Protein AF-A0A8H7GFU7-F1 (afdb_monomer)

Secondary structure (DSSP, 8-state):
----S--SS-GGG--EEEEESSS---B--SSS-EEEPPSSTTPPP--SS-SB-TTSPBPEEEPPPEEEEE-TT--EEEEE-TTTT------------GGGSBPP--SSSPP---BTTTTS--------------

Nearest PDB structures (foldseek):
  9g6k-assembly1_LZ  TM=2.523E-01  e=4.660E+00  Toxoplasma gondii

Foldseek 3Di:
DDPPDAQQDDPVQFPDKDKPPPDWDKFDWPDPAAFEQDRDPPDHGDDPDDQADPVRTGHIYGYDMWMFTAGPVRDTSGTDDVSNVDDDDDDDDDDDCPQQAADDPDDPDDGDRHHNPNVDDDPDPDPPPDDDDD

Mean predicted aligned error: 9.88 Å

Radius of gyration: 23.74 Å; Cα contacts (8 Å, |Δi|>4): 163; chains: 1; bounding box: 56×63×56 Å

pLDDT: mean 84.56, std 16.93, range [32.81, 97.81]

Solvent-accessible surface area (backbone atoms only — not comparable to full-atom values): 9026 Å² total; per-residue (Å²): 133,85,80,77,68,70,56,89,56,60,77,89,56,53,65,48,75,49,62,38,59,86,73,75,67,66,45,85,42,83,31,97,51,68,37,66,47,55,92,50,88,95,48,76,67,72,49,99,82,54,70,43,49,100,84,67,34,38,35,20,34,37,58,75,76,48,42,34,32,17,29,89,87,66,49,78,57,43,74,64,40,63,75,54,76,46,86,87,84,86,86,86,88,86,85,86,59,74,68,83,29,55,54,86,80,60,91,88,48,82,89,55,88,51,45,66,46,67,89,64,71,82,86,72,84,67,85,86,85,70,89,82,87,133

Sequence (134 aa):
MPDSLAPTYQPSQIDHVKIFPPIGIARAGDSDESYIGPEKPDEEPRPANTFRDAHGRIKRQAVRFRAYAFDSSGVNLGEITKSGGYTLSWTVEVANKKAAWVVFRGIDEQETFELRNAGVQRYVRGPVIGLVQI

Structure (mmCIF, N/CA/C/O backbone):
data_AF-A0A8H7GFU7-F1
#
_entry.id   AF-A0A8H7GFU7-F1
#
loop_
_atom_site.group_PDB
_atom_site.id
_atom_site.type_symbol
_atom_site.label_atom_id
_atom_site.label_alt_id
_atom_site.label_comp_id
_atom_site.label_asym_id
_atom_site.label_entity_id
_atom_site.label_seq_id
_atom_site.pdbx_PDB_ins_code
_atom_site.Cartn_x
_atom_site.Cartn_y
_atom_site.Cartn_z
_atom_site.occupancy
_atom_site.B_iso_or_equiv
_atom_site.auth_seq_id
_atom_site.auth_comp_id
_atom_site.auth_asym_id
_atom_site.auth_atom_id
_atom_site.pdbx_PDB_model_num
ATOM 1 N N . MET A 1 1 ? 1.072 12.885 15.840 1.00 42.16 1 MET A N 1
ATOM 2 C CA . MET A 1 1 ? -0.210 13.013 16.561 1.00 42.16 1 MET A CA 1
ATOM 3 C C . MET A 1 1 ? -0.356 11.776 17.429 1.00 42.16 1 MET A C 1
ATOM 5 O O . MET A 1 1 ? -0.096 10.706 16.894 1.00 42.16 1 MET A O 1
ATOM 9 N N . PRO A 1 2 ? -0.631 11.881 18.736 1.00 42.03 2 PRO A N 1
ATOM 10 C CA . PRO A 1 2 ? -0.749 10.698 19.580 1.00 42.03 2 PRO A CA 1
ATOM 11 C C . PRO A 1 2 ? -2.085 9.979 19.319 1.00 42.03 2 PRO A C 1
ATOM 13 O O . PRO A 1 2 ? -3.149 10.571 19.477 1.00 42.03 2 PRO A O 1
ATOM 16 N N . ASP A 1 3 ? -2.008 8.701 18.937 1.00 51.72 3 ASP A N 1
ATOM 17 C CA . ASP A 1 3 ? -3.123 7.745 18.811 1.00 51.72 3 ASP A CA 1
ATOM 18 C C . ASP A 1 3 ? -3.660 7.335 20.201 1.00 51.72 3 ASP A C 1
ATOM 20 O O . ASP A 1 3 ? -3.489 6.188 20.623 1.00 51.72 3 ASP A O 1
ATOM 24 N N . SER A 1 4 ? -4.243 8.268 20.965 1.00 48.03 4 SER A N 1
ATOM 25 C CA . SER A 1 4 ? -4.579 8.041 22.386 1.00 48.03 4 SER A CA 1
ATOM 26 C C . SER A 1 4 ? -6.068 8.043 22.741 1.00 48.03 4 SER A C 1
ATOM 28 O O . SER A 1 4 ? -6.408 8.313 23.893 1.00 48.03 4 SER A O 1
ATOM 30 N N . LEU A 1 5 ? -6.971 7.740 21.811 1.00 54.19 5 LEU A N 1
ATOM 31 C CA . LEU A 1 5 ? -8.356 7.451 22.183 1.00 54.19 5 LEU A CA 1
ATOM 32 C C . LEU A 1 5 ? -8.584 5.947 22.088 1.00 54.19 5 LEU A C 1
ATOM 34 O O . LEU A 1 5 ? -8.278 5.330 21.068 1.00 54.19 5 LEU A O 1
ATOM 38 N N . ALA A 1 6 ? -9.087 5.364 23.179 1.00 57.50 6 ALA A N 1
ATOM 39 C CA . ALA A 1 6 ? -9.599 4.003 23.165 1.00 57.50 6 ALA A CA 1
ATOM 40 C C . ALA A 1 6 ? -10.603 3.863 22.004 1.00 57.50 6 ALA A C 1
ATOM 42 O O . ALA A 1 6 ? -11.326 4.826 21.718 1.00 57.50 6 ALA A O 1
ATOM 43 N N . PRO A 1 7 ? -10.640 2.707 21.320 1.00 62.66 7 PRO A N 1
ATOM 44 C CA . PRO A 1 7 ? -11.551 2.495 20.208 1.00 62.66 7 PRO A CA 1
ATOM 45 C C . PRO A 1 7 ? -12.969 2.839 20.658 1.00 62.66 7 PRO A C 1
ATOM 47 O O . PRO A 1 7 ? -13.430 2.388 21.705 1.00 62.66 7 PRO A O 1
ATOM 50 N N . THR A 1 8 ? -13.662 3.668 19.878 1.00 71.00 8 THR A N 1
ATOM 51 C CA . THR A 1 8 ? -15.035 4.118 20.176 1.00 71.00 8 THR A CA 1
ATOM 52 C C . THR A 1 8 ? -16.063 2.986 20.013 1.00 71.00 8 THR A C 1
ATOM 54 O O . THR A 1 8 ? -17.261 3.199 20.163 1.00 71.00 8 THR A O 1
ATOM 57 N N . TYR A 1 9 ? -15.597 1.772 19.718 1.00 79.81 9 TYR A N 1
ATOM 58 C CA . TYR A 1 9 ? -16.388 0.595 19.409 1.00 79.81 9 TYR A CA 1
ATOM 59 C C . TYR A 1 9 ? -15.969 -0.599 20.269 1.00 79.81 9 TYR A C 1
ATOM 61 O O . TYR A 1 9 ? -14.795 -0.791 20.591 1.00 79.81 9 TYR A O 1
ATOM 69 N N . GLN A 1 10 ? -16.951 -1.426 20.613 1.00 85.81 10 GLN A N 1
ATOM 70 C CA . GLN A 1 10 ? -16.743 -2.731 21.225 1.00 85.81 10 GLN A CA 1
ATOM 71 C C . GLN A 1 10 ? -16.395 -3.765 20.144 1.00 85.81 10 GLN A C 1
ATOM 73 O O . GLN A 1 10 ? -16.983 -3.720 19.060 1.00 85.81 10 GLN A O 1
ATOM 78 N N . PRO A 1 11 ? -15.510 -4.744 20.420 1.00 88.50 11 PRO A N 1
ATOM 79 C CA . PRO A 1 11 ? -15.153 -5.778 19.445 1.00 88.50 11 PRO A CA 1
ATOM 80 C C . PRO A 1 11 ? -16.355 -6.551 18.883 1.00 88.50 11 PRO A C 1
ATOM 82 O O . PRO A 1 11 ? -16.344 -6.943 17.723 1.00 88.50 11 PRO A O 1
ATOM 85 N N . SER A 1 12 ? -17.415 -6.728 19.679 1.00 92.38 12 SER A N 1
ATOM 86 C CA . SER A 1 12 ? -18.652 -7.407 19.267 1.00 92.38 12 SER A CA 1
ATOM 87 C C . SER A 1 12 ? -19.463 -6.658 18.205 1.00 92.38 12 SER A C 1
ATOM 89 O O . SER A 1 12 ? -20.368 -7.243 17.620 1.00 92.38 12 SER A O 1
ATOM 91 N N . GLN A 1 13 ? -19.172 -5.377 17.966 1.00 93.56 13 GLN A N 1
ATOM 92 C CA . GLN A 1 13 ? -19.833 -4.571 16.937 1.00 93.56 13 GLN A CA 1
ATOM 93 C C . GLN A 1 13 ? -19.164 -4.717 15.564 1.00 93.56 13 GLN A C 1
ATOM 95 O O . GLN A 1 13 ? -19.727 -4.271 14.568 1.00 93.56 13 GLN A O 1
ATOM 100 N N . ILE A 1 14 ? -17.967 -5.308 15.508 1.00 94.56 14 ILE A N 1
ATOM 101 C CA . ILE A 1 14 ? -17.196 -5.448 14.274 1.00 94.56 14 ILE A CA 1
ATOM 102 C C . ILE A 1 14 ? -17.755 -6.623 13.475 1.00 94.56 14 ILE A C 1
ATOM 104 O O . ILE A 1 14 ? -17.628 -7.775 13.881 1.00 94.56 14 ILE A O 1
ATOM 108 N N . ASP A 1 15 ? -18.327 -6.321 12.318 1.00 97.38 15 ASP A N 1
ATOM 109 C CA . ASP A 1 15 ? -18.769 -7.311 11.339 1.00 97.38 15 ASP A CA 1
ATOM 110 C C . ASP A 1 15 ? -17.636 -7.655 10.360 1.00 97.38 15 ASP A C 1
ATOM 112 O O . ASP A 1 15 ? -17.323 -8.823 10.134 1.00 97.38 15 ASP A O 1
ATOM 116 N N . HIS A 1 16 ? -16.952 -6.637 9.825 1.00 96.62 16 HIS A N 1
ATOM 117 C CA . HIS A 1 16 ? -15.833 -6.830 8.902 1.00 96.62 16 HIS A CA 1
ATOM 118 C C . HIS A 1 16 ? -14.787 -5.712 8.979 1.00 96.62 16 HIS A C 1
ATOM 120 O O . HIS A 1 16 ? -15.007 -4.638 9.539 1.00 96.62 16 HIS A O 1
ATOM 126 N N . VAL A 1 17 ? -13.618 -5.972 8.384 1.00 96.38 17 VAL A N 1
ATOM 127 C CA . VAL A 1 17 ? -12.475 -5.050 8.340 1.00 96.38 17 VAL A CA 1
ATOM 128 C C . VAL A 1 17 ? -12.087 -4.775 6.895 1.00 96.38 17 VAL A C 1
ATOM 130 O O . VAL A 1 17 ? -12.068 -5.685 6.067 1.00 96.38 17 VAL A O 1
ATOM 133 N N . LYS A 1 18 ? -11.746 -3.523 6.586 1.00 97.44 18 LYS A N 1
ATOM 134 C CA . LYS A 1 18 ? -11.237 -3.124 5.265 1.00 97.44 18 LYS A CA 1
ATOM 135 C C . LYS A 1 18 ? -9.925 -2.361 5.395 1.00 97.44 18 LYS A C 1
ATOM 137 O O . LYS A 1 18 ? -9.724 -1.610 6.348 1.00 97.44 18 LYS A O 1
ATOM 142 N N . ILE A 1 19 ? -9.047 -2.553 4.413 1.00 96.94 19 ILE A N 1
ATOM 143 C CA . ILE A 1 19 ? -7.754 -1.872 4.314 1.00 96.94 19 ILE A CA 1
ATOM 144 C C . ILE A 1 19 ? -7.888 -0.685 3.360 1.00 96.94 19 ILE A C 1
ATOM 146 O O . ILE A 1 19 ? -8.424 -0.824 2.261 1.00 96.94 19 ILE A O 1
ATOM 150 N N . PHE A 1 20 ? -7.369 0.468 3.774 1.00 95.12 20 PHE A N 1
ATOM 151 C CA . PHE A 1 20 ? -7.320 1.682 2.969 1.00 95.12 20 PHE A CA 1
ATOM 152 C C . PHE A 1 20 ? -5.889 2.241 2.897 1.00 95.12 20 PHE A C 1
ATOM 154 O O . PHE A 1 20 ? -5.181 2.205 3.903 1.00 95.12 20 PHE A O 1
ATOM 161 N N . PRO A 1 21 ? -5.459 2.774 1.739 1.00 95.12 21 PRO A N 1
ATOM 162 C CA . PRO A 1 21 ? -6.190 2.756 0.472 1.00 95.12 21 PRO A CA 1
ATOM 163 C C . PRO A 1 21 ? -6.281 1.328 -0.110 1.00 95.12 21 PRO A C 1
ATOM 165 O O . PRO A 1 21 ? -5.386 0.522 0.136 1.00 95.12 21 PRO A O 1
ATOM 168 N N . PRO A 1 22 ? -7.315 0.998 -0.908 1.00 95.38 22 PRO A N 1
ATOM 169 C CA . PRO A 1 22 ? -7.398 -0.303 -1.581 1.00 95.38 22 PRO A CA 1
ATOM 170 C C . PRO A 1 22 ? -6.255 -0.529 -2.581 1.00 95.38 22 PRO A C 1
ATOM 172 O O . PRO A 1 22 ? -5.843 -1.660 -2.819 1.00 95.38 22 PRO A O 1
ATOM 175 N N . ILE A 1 23 ? -5.731 0.559 -3.159 1.00 95.25 23 ILE A N 1
ATOM 176 C CA . ILE A 1 23 ? -4.564 0.562 -4.042 1.00 95.25 23 ILE A CA 1
ATOM 177 C C . ILE A 1 23 ? -3.551 1.545 -3.469 1.00 95.25 23 ILE A C 1
ATOM 179 O O . ILE A 1 23 ? -3.802 2.748 -3.411 1.00 95.25 23 ILE A O 1
ATOM 183 N N . GLY A 1 24 ? -2.396 1.032 -3.053 1.00 94.12 24 GLY A N 1
ATOM 184 C CA . GLY A 1 24 ? -1.305 1.868 -2.577 1.00 94.12 24 GLY A CA 1
ATOM 185 C C . GLY A 1 24 ? -0.379 2.323 -3.698 1.00 94.12 24 GLY A C 1
ATOM 186 O O . GLY A 1 24 ? -0.007 1.532 -4.562 1.00 94.12 24 GLY A O 1
ATOM 187 N N . ILE A 1 25 ? 0.035 3.590 -3.654 1.00 93.81 25 ILE A N 1
ATOM 188 C CA . ILE A 1 25 ? 0.984 4.168 -4.610 1.00 93.81 25 ILE A CA 1
ATOM 189 C C . ILE A 1 25 ? 2.271 4.535 -3.874 1.00 93.81 25 ILE A C 1
ATOM 191 O O . ILE A 1 25 ? 2.292 5.441 -3.042 1.00 93.81 25 ILE A O 1
ATOM 195 N N . ALA A 1 26 ? 3.356 3.849 -4.223 1.00 95.19 26 ALA A N 1
ATOM 196 C CA . ALA A 1 26 ? 4.707 4.165 -3.774 1.00 95.19 26 ALA A CA 1
ATOM 197 C C . ALA A 1 26 ? 5.566 4.630 -4.959 1.00 95.19 26 ALA A C 1
ATOM 199 O O . ALA A 1 26 ? 5.321 4.244 -6.105 1.00 95.19 26 ALA A O 1
ATOM 200 N N . ARG A 1 27 ? 6.591 5.446 -4.689 1.00 95.62 27 ARG A N 1
ATOM 201 C CA . ARG A 1 27 ? 7.558 5.898 -5.704 1.00 95.62 27 ARG A CA 1
ATOM 202 C C . ARG A 1 27 ? 8.978 5.526 -5.308 1.00 95.62 27 ARG A C 1
ATOM 204 O O . ARG A 1 27 ? 9.359 5.639 -4.143 1.00 95.62 27 ARG A O 1
ATOM 211 N N . ALA A 1 28 ? 9.750 5.105 -6.306 1.00 96.56 28 ALA A N 1
ATOM 212 C CA . ALA A 1 28 ? 11.159 4.784 -6.141 1.00 96.56 28 ALA A CA 1
ATOM 213 C C . ALA A 1 28 ? 11.992 6.040 -5.833 1.00 96.56 28 ALA A C 1
ATOM 215 O O . ALA A 1 28 ? 11.648 7.147 -6.245 1.00 96.56 28 ALA A O 1
ATOM 216 N N . GLY A 1 29 ? 13.095 5.829 -5.126 1.00 96.88 29 GLY A N 1
ATOM 217 C CA . GLY A 1 29 ? 14.093 6.823 -4.752 1.00 96.88 29 GLY A CA 1
ATOM 218 C C . GLY A 1 29 ? 15.362 6.102 -4.301 1.00 96.88 29 GLY A C 1
ATOM 219 O O . GLY A 1 29 ? 15.285 4.975 -3.805 1.00 96.88 29 GLY A O 1
ATOM 220 N N . ASP A 1 30 ? 16.513 6.724 -4.524 1.00 97.81 30 ASP A N 1
ATOM 221 C CA . ASP A 1 30 ? 17.857 6.193 -4.266 1.00 97.81 30 ASP A CA 1
ATOM 222 C C . ASP A 1 30 ? 18.457 6.661 -2.924 1.00 97.81 30 ASP A C 1
ATOM 224 O O . ASP A 1 30 ? 19.558 6.253 -2.558 1.00 97.81 30 ASP A O 1
ATOM 228 N N . SER A 1 31 ? 17.732 7.483 -2.161 1.00 97.19 31 SER A N 1
ATOM 229 C CA . SER A 1 31 ? 18.067 7.821 -0.774 1.00 97.19 31 SER A CA 1
ATOM 230 C C . SER A 1 31 ? 17.592 6.748 0.207 1.00 97.19 31 SER A C 1
ATOM 232 O O . SER A 1 31 ? 16.570 6.102 -0.015 1.00 97.19 31 SER A O 1
ATOM 234 N N . ASP A 1 32 ? 18.274 6.617 1.345 1.00 94.94 32 ASP A N 1
ATOM 235 C CA . ASP A 1 32 ? 17.829 5.803 2.486 1.00 94.94 32 ASP A CA 1
ATOM 236 C C . ASP A 1 32 ? 16.643 6.429 3.236 1.00 94.94 32 ASP A C 1
ATOM 238 O O . ASP A 1 32 ? 15.934 5.746 3.978 1.00 94.94 32 ASP A O 1
ATOM 242 N N . GLU A 1 33 ? 16.381 7.713 3.000 1.00 95.25 33 GLU A N 1
ATOM 243 C CA . GLU A 1 33 ? 15.244 8.431 3.556 1.00 95.25 33 GLU A CA 1
ATOM 244 C C . GLU A 1 33 ? 13.949 8.186 2.764 1.00 95.25 33 GLU A C 1
ATOM 246 O O . GLU A 1 33 ? 13.934 7.917 1.557 1.00 95.25 33 GLU A O 1
ATOM 251 N N . SER A 1 34 ? 12.818 8.331 3.456 1.00 94.75 34 SER A N 1
ATOM 252 C CA . SER A 1 34 ? 11.491 8.268 2.848 1.00 94.75 34 SER A CA 1
ATOM 253 C C . SER A 1 34 ? 10.541 9.292 3.456 1.00 94.75 34 SER A C 1
ATOM 255 O O . SER A 1 34 ? 10.781 9.818 4.542 1.00 94.75 34 SER A O 1
ATOM 257 N N . TYR A 1 35 ? 9.458 9.572 2.744 1.00 94.62 35 TYR A N 1
ATOM 258 C CA . TYR A 1 35 ? 8.333 10.361 3.230 1.00 94.62 35 TYR A CA 1
ATOM 259 C C . TYR A 1 35 ? 7.022 9.662 2.876 1.00 94.62 35 TYR A C 1
ATOM 261 O O . TYR A 1 35 ? 6.971 8.822 1.976 1.00 94.62 35 TYR A O 1
ATOM 269 N N . ILE A 1 36 ? 5.962 10.003 3.599 1.00 93.62 36 ILE A N 1
ATOM 270 C CA . ILE A 1 36 ? 4.630 9.457 3.352 1.00 93.62 36 ILE A CA 1
ATOM 271 C C . ILE A 1 36 ? 3.973 10.284 2.253 1.00 93.62 36 ILE A C 1
ATOM 273 O O . ILE A 1 36 ? 4.031 11.513 2.278 1.00 93.62 36 ILE A O 1
ATOM 277 N N . GLY A 1 37 ? 3.408 9.598 1.263 1.00 91.56 37 GLY A N 1
ATOM 278 C CA . GLY A 1 37 ? 2.645 10.238 0.201 1.00 91.56 37 GLY A CA 1
ATOM 279 C C . GLY A 1 37 ? 1.361 10.911 0.702 1.00 91.56 37 GLY A C 1
ATOM 280 O O . GLY A 1 37 ? 0.995 10.743 1.863 1.00 91.56 37 GLY A O 1
ATOM 281 N N . PRO A 1 38 ? 0.659 11.635 -0.182 1.00 90.50 38 PRO A N 1
ATOM 282 C CA . PRO A 1 38 ? -0.657 12.197 0.118 1.00 90.50 38 PRO A CA 1
ATOM 283 C C . PRO A 1 38 ? -1.632 11.120 0.607 1.00 90.50 38 PRO A C 1
ATOM 285 O O . PRO A 1 38 ? -1.708 10.044 0.008 1.00 90.50 38 PRO A O 1
ATOM 288 N N . GLU A 1 39 ? -2.376 11.403 1.678 1.00 89.62 39 GLU A N 1
ATOM 289 C CA . GLU A 1 39 ? -3.424 10.507 2.194 1.00 89.62 39 GLU A CA 1
ATOM 290 C C . GLU A 1 39 ? -4.816 10.933 1.687 1.00 89.62 39 GLU A C 1
ATOM 292 O O . GLU A 1 39 ? -5.785 10.185 1.834 1.00 89.62 39 GLU A O 1
ATOM 297 N N . LYS A 1 40 ? -4.922 12.112 1.054 1.00 86.81 40 LYS A N 1
ATOM 298 C CA . LYS A 1 40 ? -6.150 12.652 0.455 1.00 86.81 40 LYS A CA 1
ATOM 299 C C . LYS A 1 40 ? -5.900 13.175 -0.969 1.00 86.81 40 LYS A C 1
ATOM 301 O O . LYS A 1 40 ? -4.777 13.575 -1.280 1.00 86.81 40 LYS A O 1
ATOM 306 N N . PRO A 1 41 ? -6.927 13.194 -1.840 1.00 84.75 41 PRO A N 1
ATOM 307 C CA . PRO A 1 41 ? -6.854 13.914 -3.110 1.00 84.75 41 PRO A CA 1
ATOM 308 C C . PRO A 1 41 ? -6.466 15.381 -2.895 1.00 84.75 41 PRO A C 1
ATOM 310 O O . PRO A 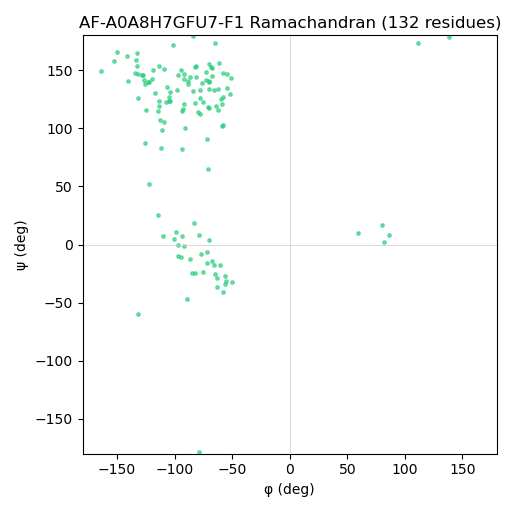1 41 ? -6.817 15.966 -1.871 1.00 84.75 41 PRO A O 1
ATOM 313 N N . ASP A 1 42 ? -5.731 15.943 -3.854 1.00 84.56 42 ASP A N 1
ATOM 314 C CA . ASP A 1 42 ? -5.268 17.341 -3.871 1.00 84.56 42 ASP A CA 1
ATOM 315 C C . ASP A 1 42 ? -4.386 17.769 -2.683 1.00 84.56 42 ASP A C 1
ATOM 317 O O . ASP A 1 42 ? -4.051 18.944 -2.529 1.00 84.56 42 ASP A O 1
ATOM 321 N N . GLU A 1 43 ? -3.946 16.822 -1.855 1.00 85.88 43 GLU A N 1
ATOM 322 C CA . GLU A 1 43 ? -2.939 17.067 -0.835 1.00 85.88 43 GLU A CA 1
ATOM 323 C C . GLU A 1 43 ? -1.543 17.000 -1.464 1.00 85.88 43 GLU A C 1
ATOM 325 O O . GLU A 1 43 ? -1.128 15.990 -2.038 1.00 85.88 43 GLU A O 1
ATOM 330 N N . GLU A 1 44 ? -0.788 18.090 -1.350 1.00 82.06 44 GLU A N 1
ATOM 331 C CA . GLU A 1 44 ? 0.607 18.092 -1.772 1.00 82.06 44 GLU A CA 1
ATOM 332 C C . GLU A 1 44 ? 1.450 17.230 -0.821 1.00 82.06 44 GLU A C 1
ATOM 334 O O . GLU A 1 44 ? 1.361 17.395 0.401 1.00 82.06 44 GLU A O 1
ATOM 339 N N . PRO A 1 45 ? 2.327 16.350 -1.337 1.00 79.75 45 PRO A N 1
ATOM 340 C CA . PRO A 1 45 ? 3.271 15.650 -0.488 1.00 79.75 45 PRO A CA 1
ATOM 341 C C . PRO A 1 45 ? 4.221 16.668 0.143 1.00 79.75 45 PRO A C 1
ATOM 343 O O . PRO A 1 45 ? 4.964 17.356 -0.555 1.00 79.75 45 PRO A O 1
ATOM 346 N N . ARG A 1 46 ? 4.224 16.739 1.474 1.00 76.62 46 ARG A N 1
ATOM 347 C CA . ARG A 1 46 ? 5.100 17.634 2.237 1.00 76.62 46 ARG A CA 1
ATOM 348 C C . ARG A 1 46 ? 6.132 16.816 3.010 1.00 76.62 46 ARG A C 1
ATOM 350 O O . ARG A 1 46 ? 5.916 16.524 4.187 1.00 76.62 46 ARG A O 1
ATOM 357 N N . PRO A 1 47 ? 7.252 16.402 2.381 1.00 80.88 47 PRO A N 1
ATOM 358 C CA . PRO A 1 47 ? 8.393 15.931 3.156 1.00 80.88 47 PRO A CA 1
ATOM 359 C C . PRO A 1 47 ? 8.836 17.057 4.100 1.00 80.88 47 PRO A C 1
ATOM 361 O O . PRO A 1 47 ? 8.739 18.225 3.739 1.00 80.88 47 PRO A O 1
ATOM 364 N N . ALA A 1 48 ? 9.344 16.716 5.290 1.00 76.31 48 ALA A N 1
ATOM 365 C CA . ALA A 1 48 ? 9.637 17.695 6.346 1.00 76.31 48 ALA A CA 1
ATOM 366 C C . ALA A 1 48 ? 10.465 18.909 5.875 1.00 76.31 48 ALA A C 1
ATOM 368 O O . ALA A 1 48 ? 10.246 20.009 6.367 1.00 76.31 48 ALA A O 1
ATOM 369 N N . ASN A 1 49 ? 11.362 18.709 4.898 1.00 79.19 49 ASN A N 1
ATOM 370 C CA . ASN A 1 49 ? 12.215 19.762 4.337 1.00 79.19 49 ASN A CA 1
ATOM 371 C C . ASN A 1 49 ? 12.201 19.767 2.795 1.00 79.19 49 ASN A C 1
ATOM 373 O O . ASN A 1 49 ? 11.873 20.761 2.161 1.00 79.19 49 ASN A O 1
ATOM 377 N N . THR A 1 50 ? 12.608 18.653 2.179 1.00 90.62 50 THR A N 1
ATOM 378 C CA . THR A 1 50 ? 12.854 18.533 0.731 1.00 90.62 50 THR A CA 1
ATOM 379 C C . THR A 1 50 ? 12.645 17.090 0.265 1.00 90.62 50 THR A C 1
ATOM 381 O O . 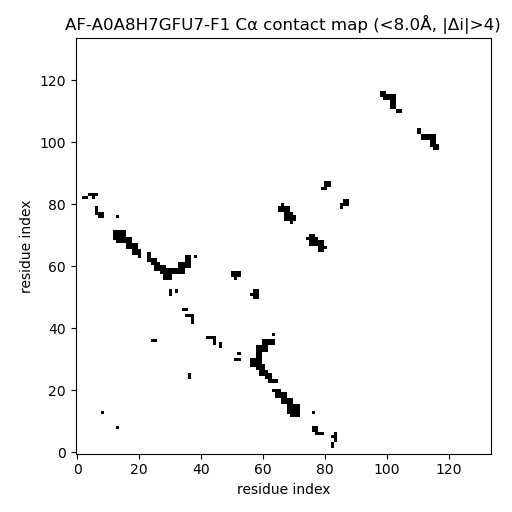THR A 1 50 ? 12.730 16.149 1.062 1.00 90.62 50 THR A O 1
ATOM 384 N N . PHE A 1 51 ? 12.394 16.914 -1.035 1.00 94.81 51 PHE A N 1
ATOM 385 C CA . PHE A 1 51 ? 12.318 15.618 -1.720 1.00 94.81 51 PHE A CA 1
ATOM 386 C C . PHE A 1 51 ? 13.679 14.933 -1.902 1.00 94.81 51 PHE A C 1
ATOM 388 O O . PHE A 1 51 ? 13.729 13.795 -2.370 1.00 94.81 51 PHE A O 1
ATOM 395 N N . ARG A 1 52 ? 14.777 15.611 -1.553 1.00 95.19 52 ARG A N 1
ATOM 396 C CA . ARG A 1 52 ? 16.141 15.078 -1.629 1.00 95.19 52 ARG A CA 1
ATOM 397 C C . ARG A 1 52 ? 16.800 15.035 -0.259 1.00 95.19 52 ARG A C 1
ATOM 399 O O . ARG A 1 52 ? 16.467 15.840 0.604 1.00 95.19 52 ARG A O 1
ATOM 406 N N . ASP A 1 53 ? 17.699 14.090 -0.038 1.00 94.75 53 ASP A N 1
ATOM 407 C CA . ASP A 1 53 ? 18.523 14.083 1.173 1.00 94.75 53 ASP A CA 1
ATOM 408 C C . ASP A 1 53 ? 19.692 15.080 1.088 1.00 94.75 53 ASP A C 1
ATOM 410 O O . ASP A 1 53 ? 19.856 15.795 0.095 1.00 94.75 53 ASP A O 1
ATOM 414 N N . ALA A 1 54 ? 20.514 15.125 2.141 1.00 94.75 54 ALA A N 1
ATOM 415 C CA . ALA A 1 54 ? 21.680 16.007 2.228 1.00 94.75 54 ALA A CA 1
ATOM 416 C C . ALA A 1 54 ? 22.735 15.764 1.127 1.00 94.75 54 ALA A C 1
ATOM 418 O O . ALA A 1 54 ? 23.559 16.639 0.874 1.00 94.75 54 ALA A O 1
ATOM 419 N N . HIS A 1 55 ? 22.697 14.609 0.455 1.00 96.19 55 HIS A N 1
ATOM 420 C CA . HIS A 1 55 ? 23.604 14.237 -0.633 1.00 96.19 55 HIS A CA 1
ATOM 421 C C . HIS A 1 55 ? 22.965 14.421 -2.022 1.00 96.19 55 HIS A C 1
ATOM 423 O O . HIS A 1 55 ? 23.562 14.054 -3.030 1.00 96.19 55 HIS A O 1
ATOM 429 N N . GLY A 1 56 ? 21.745 14.966 -2.100 1.00 95.19 56 GLY A N 1
ATOM 430 C CA . GLY A 1 56 ? 21.026 15.187 -3.355 1.00 95.19 56 GLY A CA 1
ATOM 431 C C . GLY A 1 56 ? 20.288 13.962 -3.910 1.00 95.19 56 GLY A C 1
ATOM 432 O O . GLY A 1 56 ? 19.653 14.078 -4.967 1.00 95.19 56 GLY A O 1
ATOM 433 N N . ARG A 1 57 ? 20.305 12.821 -3.206 1.00 97.19 57 ARG A N 1
ATOM 434 C CA . ARG A 1 57 ? 19.582 11.599 -3.603 1.00 97.19 57 ARG A CA 1
ATOM 435 C C . ARG A 1 57 ? 18.079 11.778 -3.396 1.00 97.19 57 ARG A C 1
ATOM 437 O O . ARG A 1 57 ? 17.654 12.492 -2.491 1.00 97.19 57 ARG A O 1
ATOM 444 N N . ILE A 1 58 ? 17.260 11.138 -4.221 1.00 96.94 58 ILE A N 1
ATOM 445 C CA . ILE A 1 58 ? 15.795 11.228 -4.194 1.00 96.94 58 ILE A CA 1
ATOM 446 C C . ILE A 1 58 ? 15.238 10.370 -3.054 1.00 96.94 58 ILE A C 1
ATOM 448 O O . ILE A 1 58 ? 15.491 9.168 -2.978 1.00 96.94 58 ILE A O 1
ATOM 452 N N . LYS A 1 59 ? 14.416 10.969 -2.188 1.00 96.69 59 LYS A N 1
ATOM 453 C CA . LYS A 1 59 ? 13.705 10.247 -1.122 1.00 96.69 59 LYS A CA 1
ATOM 454 C C . LYS A 1 59 ? 12.614 9.353 -1.698 1.00 96.69 59 LYS A C 1
ATOM 456 O O . LYS A 1 59 ? 11.882 9.757 -2.602 1.00 96.69 59 LYS A O 1
ATOM 461 N N . ARG A 1 60 ? 12.448 8.159 -1.128 1.00 96.75 60 ARG A N 1
ATOM 462 C CA . ARG A 1 60 ? 11.346 7.255 -1.495 1.00 96.75 60 ARG A CA 1
ATOM 463 C C . ARG A 1 60 ? 10.009 7.817 -1.012 1.00 96.75 60 ARG A C 1
ATOM 465 O O . ARG A 1 60 ? 9.914 8.298 0.116 1.00 96.75 60 ARG A O 1
ATOM 472 N N . GLN A 1 61 ? 8.965 7.693 -1.829 1.00 95.75 61 GLN A N 1
ATOM 473 C CA . GLN A 1 61 ? 7.595 7.956 -1.385 1.00 95.75 61 GLN A CA 1
ATOM 474 C C . GLN A 1 61 ? 6.970 6.638 -0.934 1.00 95.75 61 GLN A C 1
ATOM 476 O O . GLN A 1 61 ? 6.756 5.742 -1.753 1.00 95.75 61 GLN A O 1
ATOM 481 N N . ALA A 1 62 ? 6.665 6.529 0.353 1.00 95.31 62 ALA A N 1
ATOM 482 C CA . ALA A 1 62 ? 5.963 5.393 0.925 1.00 95.31 62 ALA A CA 1
ATOM 483 C C . ALA A 1 62 ? 4.447 5.634 0.936 1.00 95.31 62 ALA A C 1
ATOM 485 O O . ALA A 1 62 ? 3.975 6.757 1.123 1.00 95.31 62 ALA A O 1
ATOM 486 N N . VAL A 1 63 ? 3.688 4.554 0.770 1.00 95.19 63 VAL A N 1
ATOM 487 C CA . VAL A 1 63 ? 2.251 4.527 1.051 1.00 95.19 63 VAL A CA 1
ATOM 488 C C . VAL A 1 63 ? 2.028 4.074 2.491 1.00 95.19 63 VAL A C 1
ATOM 490 O O . VAL A 1 63 ? 2.727 3.184 2.978 1.00 95.19 63 VAL A O 1
ATOM 493 N N . ARG A 1 64 ? 1.040 4.666 3.166 1.00 95.00 64 ARG A N 1
ATOM 494 C CA . ARG A 1 64 ? 0.552 4.191 4.460 1.00 95.00 64 ARG A CA 1
ATOM 495 C C . ARG A 1 64 ? -0.774 3.465 4.263 1.00 95.00 64 ARG A C 1
ATOM 497 O O . ARG A 1 64 ? -1.716 4.050 3.740 1.00 95.00 64 ARG A O 1
ATOM 504 N N . PHE A 1 65 ? -0.832 2.210 4.695 1.00 96.00 65 PHE A N 1
ATOM 505 C CA . PHE A 1 65 ? -2.079 1.458 4.787 1.00 96.00 65 PHE A CA 1
ATOM 506 C C . PHE A 1 65 ? -2.619 1.507 6.214 1.00 96.00 65 PHE A C 1
ATOM 508 O O . PHE A 1 65 ? -1.849 1.517 7.175 1.00 96.00 65 PHE A O 1
ATOM 515 N N . ARG A 1 66 ? -3.943 1.526 6.337 1.00 95.62 66 ARG A N 1
ATOM 516 C CA . ARG A 1 66 ? -4.690 1.537 7.596 1.00 95.62 66 ARG A CA 1
ATOM 517 C C . ARG A 1 66 ? -5.827 0.530 7.514 1.00 95.62 66 ARG A C 1
ATOM 519 O O . ARG A 1 66 ? -6.376 0.310 6.435 1.00 95.62 66 ARG A O 1
ATOM 526 N N . ALA A 1 67 ? -6.176 -0.081 8.638 1.00 95.88 67 ALA A N 1
ATOM 527 C CA . ALA A 1 67 ? -7.304 -1.000 8.741 1.00 95.88 67 ALA A CA 1
ATOM 528 C C . ALA A 1 67 ? -8.452 -0.315 9.487 1.00 95.88 67 ALA A C 1
ATOM 530 O O . ALA A 1 67 ? -8.220 0.314 10.515 1.00 95.88 67 ALA A O 1
ATOM 531 N N . TYR A 1 68 ? -9.677 -0.445 8.987 1.00 95.38 68 TYR A N 1
ATOM 532 C CA . TYR A 1 68 ? -10.875 0.139 9.592 1.00 95.38 68 TYR A CA 1
ATOM 533 C C . TYR A 1 68 ? -11.934 -0.933 9.832 1.00 95.38 68 TYR A C 1
ATOM 535 O O . TYR A 1 68 ? -12.139 -1.799 8.976 1.00 95.38 68 TYR A O 1
ATOM 543 N N . ALA A 1 69 ? -12.591 -0.859 10.988 1.00 95.38 69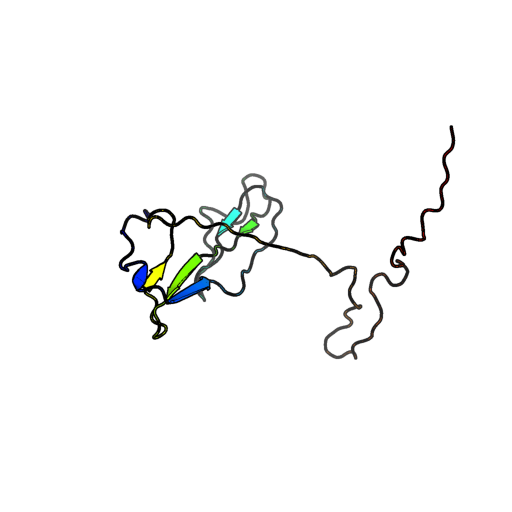 ALA A N 1
ATOM 544 C CA . ALA A 1 69 ? -13.692 -1.732 11.375 1.00 95.38 69 ALA A CA 1
ATOM 545 C C . ALA A 1 69 ? -15.035 -1.187 10.870 1.00 95.38 69 ALA A C 1
ATOM 547 O O . ALA A 1 69 ? -15.260 0.024 10.869 1.00 95.38 69 ALA A O 1
ATOM 548 N N . PHE A 1 70 ? -15.935 -2.087 10.483 1.00 96.38 70 PHE A N 1
ATOM 549 C CA . PHE A 1 70 ? -17.285 -1.769 10.029 1.00 96.38 70 PHE A CA 1
ATOM 550 C C . PHE A 1 70 ? -18.313 -2.656 10.733 1.00 96.38 70 PHE A C 1
ATOM 552 O O . PHE A 1 70 ? -18.015 -3.813 11.033 1.00 96.38 70 PHE A O 1
ATOM 559 N N . ASP A 1 71 ? -19.509 -2.123 10.980 1.00 96.31 71 ASP A N 1
ATOM 560 C CA . ASP A 1 71 ? -20.648 -2.904 11.476 1.00 96.31 71 ASP A CA 1
ATOM 561 C C . ASP A 1 71 ? -21.418 -3.613 10.343 1.00 96.31 71 ASP A C 1
ATOM 563 O O . ASP A 1 71 ? -21.098 -3.476 9.157 1.00 96.31 71 ASP A O 1
ATOM 567 N N . SER A 1 72 ? -22.461 -4.365 10.709 1.00 96.69 72 SER A N 1
ATOM 568 C CA . SER A 1 72 ? -23.301 -5.123 9.769 1.00 96.69 72 SER A CA 1
ATOM 569 C C . SER A 1 72 ? -24.111 -4.246 8.808 1.00 96.69 72 SER A C 1
ATOM 571 O O . SER A 1 72 ? -24.581 -4.728 7.779 1.00 96.69 72 SER A O 1
ATOM 573 N N . SER A 1 73 ? -24.269 -2.956 9.117 1.00 96.38 73 SER A N 1
ATOM 574 C CA . SER A 1 73 ? -24.900 -1.966 8.238 1.00 96.38 73 SER A CA 1
ATOM 575 C C . SER A 1 73 ? -23.879 -1.255 7.339 1.00 96.38 73 SER A C 1
ATOM 577 O O . SER A 1 73 ? -24.256 -0.428 6.509 1.00 96.38 73 SER A O 1
ATOM 579 N N . GLY A 1 74 ? -22.588 -1.576 7.473 1.00 94.81 74 GLY A N 1
ATOM 580 C CA . GLY A 1 74 ? -21.500 -0.967 6.715 1.00 94.81 74 GLY A CA 1
ATOM 581 C C . GLY A 1 74 ? -21.056 0.397 7.246 1.00 94.81 74 GLY A C 1
ATOM 582 O O . GLY A 1 74 ? -20.376 1.130 6.523 1.00 94.81 74 GLY A O 1
ATOM 583 N N . VAL A 1 75 ? -21.409 0.758 8.483 1.00 95.31 75 VAL A N 1
ATOM 584 C CA . VAL A 1 75 ? -20.957 2.000 9.123 1.00 95.31 75 VAL A CA 1
ATOM 585 C C . VAL A 1 75 ? -19.522 1.827 9.611 1.00 95.31 75 VAL A C 1
ATOM 587 O O . VAL A 1 75 ? -19.188 0.826 10.239 1.00 95.31 75 VAL A O 1
ATOM 590 N N . ASN A 1 76 ? -18.661 2.810 9.328 1.00 94.44 76 ASN A N 1
ATOM 591 C CA . ASN A 1 76 ? -17.282 2.823 9.816 1.00 94.44 76 ASN A CA 1
ATOM 592 C C . ASN A 1 76 ? -17.262 3.089 11.328 1.00 94.44 76 ASN A C 1
ATOM 594 O O . ASN A 1 76 ? -17.682 4.155 11.778 1.00 94.44 76 ASN A O 1
ATOM 598 N N . LEU A 1 77 ? -16.742 2.130 12.088 1.00 93.06 77 LEU A N 1
ATOM 599 C CA . LEU A 1 77 ? -16.613 2.201 13.541 1.00 93.06 77 LEU A CA 1
ATOM 600 C C . LEU A 1 77 ? -15.328 2.917 13.979 1.00 93.06 77 LEU A C 1
ATOM 602 O O . LEU A 1 77 ? -15.272 3.473 15.074 1.00 93.06 77 LEU A O 1
ATOM 606 N N . GLY A 1 78 ? -14.299 2.925 13.129 1.00 92.38 78 GLY A N 1
ATOM 607 C CA . GLY A 1 78 ? -13.017 3.574 13.384 1.00 92.38 78 GLY A CA 1
ATOM 608 C C . GLY A 1 78 ? -11.814 2.749 12.932 1.00 92.38 78 GLY A C 1
ATOM 609 O O . GLY A 1 78 ? -11.936 1.639 12.409 1.00 92.38 78 GLY A O 1
ATOM 610 N N . GLU A 1 79 ? -10.623 3.318 13.122 1.00 93.19 79 GLU A N 1
ATOM 611 C CA . GLU A 1 79 ? -9.357 2.657 12.793 1.00 93.19 79 GLU A CA 1
ATOM 612 C C . GLU A 1 79 ? -9.044 1.541 13.801 1.00 93.19 79 GLU A C 1
ATOM 614 O O . GLU A 1 79 ? -9.289 1.670 15.004 1.00 93.19 79 GLU A O 1
ATOM 619 N N . ILE A 1 80 ? -8.490 0.438 13.305 1.00 93.06 80 ILE A N 1
ATOM 620 C CA . ILE A 1 80 ? -7.955 -0.661 14.104 1.00 93.06 80 ILE A CA 1
ATOM 621 C C . ILE A 1 80 ? -6.467 -0.404 14.309 1.00 93.06 80 ILE A C 1
ATOM 623 O O . ILE A 1 80 ? -5.684 -0.407 13.358 1.00 93.06 80 ILE A O 1
ATOM 627 N N . THR A 1 81 ? -6.064 -0.211 15.561 1.00 91.62 81 THR A N 1
ATOM 628 C CA . THR A 1 81 ? -4.683 0.118 15.921 1.00 91.62 81 THR A CA 1
ATOM 629 C C . THR A 1 81 ? -4.180 -0.748 17.069 1.00 91.62 81 THR A C 1
ATOM 631 O O . THR A 1 81 ? -4.948 -1.352 17.823 1.00 91.62 81 THR A O 1
ATOM 634 N N . LYS A 1 82 ? -2.856 -0.751 17.254 1.00 89.94 82 LYS A N 1
ATOM 635 C CA . LYS A 1 82 ? -2.224 -1.386 18.414 1.00 89.94 82 LYS A CA 1
ATOM 636 C C . LYS A 1 82 ? -2.628 -0.729 19.735 1.00 89.94 82 LYS A C 1
ATOM 638 O O . LYS A 1 82 ? -2.801 -1.429 20.727 1.00 89.94 82 LYS A O 1
ATOM 643 N N . SER A 1 83 ? -2.797 0.596 19.756 1.00 86.69 83 SER A N 1
ATOM 644 C CA . SER A 1 83 ? -3.265 1.309 20.953 1.00 86.69 83 SER A CA 1
ATOM 645 C C . SER A 1 83 ? -4.696 0.926 21.334 1.00 86.69 83 SER A C 1
ATOM 647 O O . SER A 1 83 ? -5.029 0.953 22.514 1.00 86.69 83 SER A O 1
ATOM 649 N N . GLY A 1 84 ? -5.507 0.478 20.369 1.00 83.38 84 GLY A N 1
ATOM 650 C CA . GLY A 1 84 ? -6.828 -0.095 20.619 1.00 83.38 84 GLY A CA 1
ATOM 651 C C . GLY A 1 84 ? -6.840 -1.550 21.092 1.00 83.38 84 GLY A C 1
ATOM 652 O O . GLY A 1 84 ? -7.912 -2.137 21.172 1.00 83.38 84 GLY A O 1
ATOM 653 N N . GLY A 1 85 ? -5.681 -2.143 21.402 1.00 88.69 85 GLY A N 1
ATOM 654 C CA . GLY A 1 85 ? -5.582 -3.513 21.916 1.00 88.69 85 GLY A CA 1
ATOM 655 C C . GLY A 1 85 ? -5.538 -4.605 20.841 1.00 88.69 85 GLY A C 1
ATOM 656 O O . GLY A 1 85 ? -5.568 -5.787 21.175 1.00 88.69 85 GLY A O 1
ATOM 657 N N . TYR A 1 86 ? -5.432 -4.238 19.562 1.00 91.00 86 TYR A N 1
ATOM 658 C CA . TYR A 1 86 ? -5.350 -5.188 18.452 1.00 91.00 86 TYR A CA 1
ATOM 659 C C . TYR A 1 86 ? -3.899 -5.482 18.055 1.00 91.00 86 TYR A C 1
ATOM 661 O O . TYR A 1 86 ? -3.015 -4.631 18.146 1.00 91.00 86 TYR A O 1
ATOM 669 N N . THR A 1 87 ? -3.644 -6.686 17.546 1.00 93.62 87 THR A N 1
ATOM 670 C CA . THR A 1 87 ? -2.377 -7.016 16.878 1.00 93.62 87 THR A CA 1
ATOM 671 C C . THR A 1 87 ? -2.611 -7.065 15.377 1.00 93.62 87 THR A C 1
ATOM 673 O O . THR A 1 87 ? -3.467 -7.813 14.916 1.00 93.62 87 THR A O 1
ATOM 676 N N . LEU A 1 88 ? -1.856 -6.271 14.615 1.00 93.00 88 LEU A N 1
ATOM 677 C CA . LEU A 1 88 ? -1.929 -6.255 13.157 1.00 93.00 88 LEU A CA 1
ATOM 678 C C . LEU A 1 88 ? -0.679 -6.920 12.582 1.00 93.00 88 LEU A C 1
ATOM 680 O O . LEU A 1 88 ? 0.441 -6.474 12.839 1.00 93.00 88 LEU A O 1
ATOM 684 N N . SER A 1 89 ? -0.876 -7.959 11.778 1.00 96.31 89 SER A N 1
ATOM 685 C CA . SER A 1 89 ? 0.181 -8.619 11.013 1.00 96.31 89 SER A CA 1
ATOM 686 C C . SER A 1 89 ? -0.069 -8.385 9.529 1.00 96.31 89 SER A C 1
ATOM 688 O O . SER A 1 89 ? -1.113 -8.767 9.008 1.00 96.31 89 SER A O 1
ATOM 690 N N . TRP A 1 90 ? 0.878 -7.726 8.862 1.00 95.56 90 TRP A N 1
ATOM 691 C CA . TRP A 1 90 ? 0.769 -7.359 7.452 1.00 95.56 90 TRP A CA 1
ATOM 692 C C . TRP A 1 90 ? 1.635 -8.280 6.597 1.00 95.56 90 TRP A C 1
ATOM 694 O O . TRP A 1 90 ? 2.824 -8.447 6.869 1.00 95.56 90 TRP A O 1
ATOM 704 N N . THR A 1 91 ? 1.055 -8.821 5.531 1.00 97.56 91 THR A N 1
ATOM 705 C CA . THR A 1 91 ? 1.774 -9.563 4.491 1.00 97.56 91 THR A CA 1
ATOM 706 C C . THR A 1 91 ? 1.628 -8.811 3.178 1.00 97.56 91 THR A C 1
ATOM 708 O O . THR A 1 91 ? 0.523 -8.423 2.803 1.00 97.56 91 THR A O 1
ATOM 711 N N . VAL A 1 92 ? 2.746 -8.579 2.491 1.00 96.44 92 VAL A N 1
ATOM 712 C CA . VAL A 1 92 ? 2.784 -7.875 1.207 1.00 96.44 92 VAL A CA 1
ATOM 713 C C . VAL A 1 92 ? 3.634 -8.684 0.242 1.00 96.44 92 VAL A C 1
ATOM 715 O O . VAL A 1 92 ? 4.794 -8.976 0.525 1.00 96.44 92 VAL A O 1
ATOM 718 N N . GLU A 1 93 ? 3.066 -9.003 -0.915 1.00 97.62 93 GLU A N 1
ATOM 719 C CA . GLU A 1 93 ? 3.756 -9.690 -2.001 1.00 97.62 93 GLU A CA 1
ATOM 720 C C . GLU A 1 93 ? 3.889 -8.743 -3.192 1.00 97.62 93 GLU A C 1
ATOM 722 O O . GLU A 1 93 ? 2.903 -8.206 -3.698 1.00 97.62 93 GLU A O 1
ATOM 727 N N . VAL A 1 94 ? 5.123 -8.522 -3.645 1.00 95.69 94 VAL A N 1
ATOM 728 C CA . VAL A 1 94 ? 5.417 -7.673 -4.804 1.00 95.69 94 VAL A CA 1
ATOM 729 C C . VAL A 1 94 ? 6.109 -8.485 -5.888 1.00 95.69 94 VAL A C 1
ATOM 731 O O . VAL A 1 94 ? 6.954 -9.333 -5.610 1.00 95.69 94 VAL A O 1
ATOM 734 N N . ALA A 1 95 ? 5.772 -8.204 -7.145 1.00 96.81 95 ALA A N 1
ATOM 735 C CA . ALA A 1 95 ? 6.379 -8.858 -8.295 1.00 96.81 95 ALA A CA 1
ATOM 736 C C . ALA A 1 95 ? 6.618 -7.857 -9.426 1.00 96.81 95 ALA A C 1
ATOM 738 O O . ALA A 1 95 ? 5.776 -7.012 -9.726 1.00 96.81 95 ALA A O 1
ATOM 739 N N . ASN A 1 96 ? 7.751 -7.996 -10.111 1.00 95.69 96 ASN A N 1
ATOM 740 C CA . ASN A 1 96 ? 8.024 -7.286 -11.352 1.00 95.69 96 ASN A CA 1
ATOM 741 C C . ASN A 1 96 ? 7.981 -8.283 -12.515 1.00 95.69 96 ASN A C 1
ATOM 743 O O . ASN A 1 96 ? 8.905 -9.068 -12.704 1.00 95.69 96 ASN A O 1
ATOM 747 N N . LYS A 1 97 ? 6.902 -8.243 -13.305 1.00 94.44 97 LYS A N 1
ATOM 748 C CA . LYS A 1 97 ? 6.718 -9.107 -14.485 1.00 94.44 97 LYS A CA 1
ATOM 749 C C . LYS A 1 97 ? 7.075 -8.416 -15.804 1.00 94.44 97 LYS A C 1
ATOM 751 O O . LYS A 1 97 ? 6.812 -8.968 -16.866 1.00 94.44 97 LYS A O 1
ATOM 756 N N . LYS A 1 98 ? 7.705 -7.232 -15.764 1.00 92.75 98 LYS A N 1
ATOM 757 C CA . LYS A 1 98 ? 7.983 -6.418 -16.963 1.00 92.75 98 LYS A CA 1
ATOM 758 C C . LYS A 1 98 ? 8.809 -7.165 -18.006 1.00 92.75 98 LYS A C 1
ATOM 760 O O . LYS A 1 98 ? 8.535 -7.011 -19.186 1.00 92.75 98 LYS A O 1
ATOM 765 N N . ALA A 1 99 ? 9.822 -7.925 -17.596 1.00 92.44 99 ALA A N 1
ATOM 766 C CA . ALA A 1 99 ? 10.702 -8.649 -18.519 1.00 92.44 99 ALA A CA 1
ATOM 767 C C . ALA A 1 99 ? 10.039 -9.900 -19.128 1.00 92.44 99 ALA A C 1
ATOM 769 O O . ALA A 1 99 ? 10.431 -10.335 -20.205 1.00 92.44 99 ALA A O 1
ATOM 770 N N . ALA A 1 100 ? 9.031 -10.454 -18.451 1.00 90.19 100 ALA A N 1
ATOM 771 C CA . ALA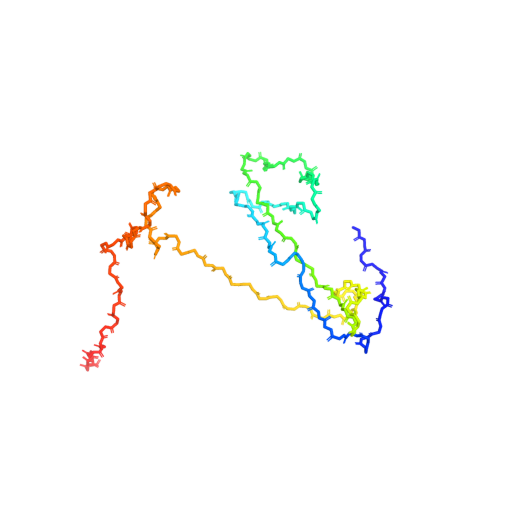 A 1 100 ? 8.295 -11.644 -18.875 1.00 90.19 100 ALA A CA 1
ATOM 772 C C . ALA A 1 100 ? 7.018 -11.311 -19.671 1.00 90.19 100 ALA A C 1
ATOM 774 O O . ALA A 1 100 ? 6.209 -12.200 -19.924 1.00 90.19 100 ALA A O 1
ATOM 775 N N . TRP A 1 101 ? 6.807 -10.036 -20.009 1.00 90.69 101 TRP A N 1
ATOM 776 C CA . TRP A 1 101 ? 5.602 -9.556 -20.684 1.00 90.69 101 TRP A CA 1
ATOM 777 C C . TRP A 1 101 ? 5.814 -9.333 -22.184 1.00 90.69 101 TRP A C 1
ATOM 779 O O . TRP A 1 101 ? 6.946 -9.374 -22.678 1.00 90.69 101 TRP A O 1
ATOM 789 N N . VAL A 1 102 ? 4.718 -9.056 -22.894 1.00 90.56 102 VAL A N 1
ATOM 790 C CA . VAL A 1 102 ? 4.739 -8.677 -24.311 1.00 90.56 102 VAL A CA 1
ATOM 791 C C . VAL A 1 102 ? 5.326 -7.276 -24.530 1.00 90.56 102 VAL A C 1
ATOM 793 O O . VAL A 1 102 ? 5.367 -6.431 -23.620 1.00 90.56 102 VAL A O 1
ATOM 796 N N . VAL A 1 103 ? 5.848 -7.035 -25.731 1.00 90.69 103 VAL A N 1
ATOM 797 C CA . VAL A 1 103 ? 6.357 -5.729 -26.166 1.00 90.69 103 VAL A CA 1
ATOM 798 C C . VAL A 1 103 ? 5.197 -4.737 -26.234 1.00 90.69 103 VAL A C 1
ATOM 800 O O . VAL A 1 103 ? 4.143 -5.035 -26.783 1.00 90.69 103 VAL A O 1
ATOM 803 N N . PHE A 1 104 ? 5.393 -3.545 -25.667 1.00 90.88 104 PHE A N 1
ATOM 804 C CA . PHE A 1 104 ? 4.429 -2.456 -25.806 1.00 90.88 104 PHE A CA 1
ATOM 805 C C . PHE A 1 104 ? 4.827 -1.607 -27.010 1.00 90.88 104 PHE A C 1
ATOM 807 O O . PHE A 1 104 ? 5.941 -1.081 -27.020 1.00 90.88 104 PHE A O 1
ATOM 814 N N . ARG A 1 105 ? 3.941 -1.485 -28.002 1.00 88.50 105 ARG A N 1
ATOM 815 C CA . ARG A 1 105 ? 4.205 -0.739 -29.243 1.00 88.50 105 ARG A CA 1
ATOM 816 C C . ARG A 1 105 ? 3.409 0.568 -29.374 1.00 88.50 105 ARG A C 1
ATOM 818 O O . ARG A 1 105 ? 3.484 1.238 -30.389 1.00 88.50 105 ARG A O 1
ATOM 825 N N . GLY A 1 106 ? 2.702 0.971 -28.320 1.00 86.81 106 GLY A N 1
ATOM 826 C CA . GLY A 1 106 ? 1.809 2.130 -28.340 1.00 86.81 106 GLY A CA 1
ATOM 827 C C . GLY A 1 106 ? 0.346 1.71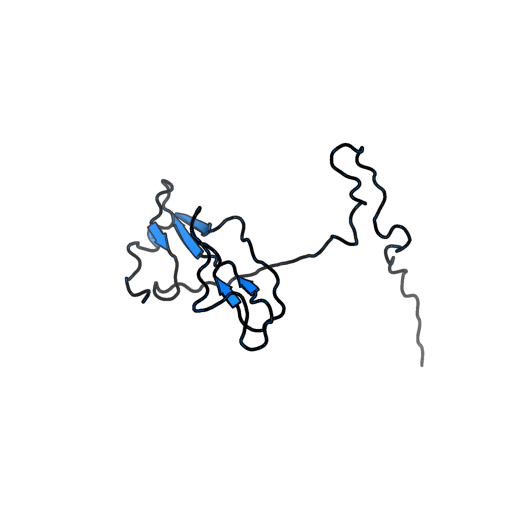6 -28.229 1.00 86.81 106 GLY A C 1
ATOM 828 O O . GLY A 1 106 ? 0.035 0.529 -28.203 1.00 86.81 106 GLY A O 1
ATOM 829 N N . ILE A 1 107 ? -0.539 2.705 -28.100 1.00 85.19 107 ILE A N 1
ATOM 830 C CA . ILE A 1 107 ? -1.985 2.483 -27.928 1.00 85.19 107 ILE A CA 1
ATOM 831 C C . ILE A 1 107 ? -2.718 2.233 -29.252 1.00 85.19 107 ILE A C 1
ATOM 833 O O . ILE A 1 107 ? -3.771 1.606 -29.246 1.00 85.19 107 ILE A O 1
ATOM 837 N N . ASP A 1 108 ? -2.155 2.715 -30.362 1.00 84.12 108 ASP A N 1
ATOM 838 C CA . ASP A 1 108 ? -2.768 2.642 -31.695 1.00 84.12 108 ASP A CA 1
ATOM 839 C C . ASP A 1 108 ? -2.294 1.419 -32.495 1.00 84.12 108 ASP A C 1
ATOM 841 O O . ASP A 1 108 ? -2.853 1.093 -33.542 1.00 84.12 108 ASP A O 1
ATOM 845 N N . GLU A 1 109 ? -1.258 0.731 -32.012 1.00 78.62 109 GLU A N 1
ATOM 846 C CA . GLU A 1 109 ? -0.772 -0.506 -32.612 1.00 78.62 109 GLU A CA 1
ATOM 847 C C . GLU A 1 109 ? -1.511 -1.712 -32.026 1.00 78.62 109 GLU A C 1
ATOM 849 O O . GLU A 1 109 ? -1.774 -1.786 -30.825 1.00 78.62 109 GLU A O 1
ATOM 854 N N . GLN A 1 110 ? -1.834 -2.686 -32.879 1.00 76.00 110 GLN A N 1
ATOM 855 C CA . GLN A 1 110 ? -2.498 -3.908 -32.442 1.00 76.00 110 GLN A CA 1
ATOM 856 C C . GLN A 1 110 ? -1.602 -4.674 -31.461 1.00 76.00 110 GLN A C 1
ATOM 858 O O . GLN A 1 110 ? -0.410 -4.869 -31.716 1.00 76.00 110 GLN A O 1
ATOM 863 N N . GLU A 1 111 ? -2.174 -5.129 -30.342 1.00 73.12 111 GLU A N 1
ATOM 864 C CA . GLU A 1 111 ? -1.432 -5.955 -29.395 1.00 73.12 111 GLU A CA 1
ATOM 865 C C . GLU A 1 111 ? -0.910 -7.212 -30.096 1.00 73.12 111 GLU A C 1
ATOM 867 O O . GLU A 1 111 ? -1.652 -7.967 -30.727 1.00 73.12 111 GLU A O 1
ATOM 872 N N . THR A 1 112 ? 0.395 -7.437 -29.969 1.00 76.25 112 THR A N 1
ATOM 873 C CA . THR A 1 112 ? 1.050 -8.651 -30.451 1.00 76.25 112 THR A CA 1
ATOM 874 C C . THR A 1 112 ? 1.472 -9.496 -29.255 1.00 76.25 112 THR A C 1
ATOM 876 O O . THR A 1 112 ? 1.780 -8.978 -28.182 1.00 76.25 112 THR A O 1
ATOM 879 N N . PHE A 1 113 ? 1.534 -10.815 -29.435 1.00 83.75 113 PHE A N 1
ATOM 880 C CA . PHE A 1 113 ? 2.026 -11.738 -28.405 1.00 83.75 113 PHE A CA 1
ATOM 881 C C . PHE A 1 113 ? 3.559 -11.861 -28.391 1.00 83.75 113 PHE A C 1
ATOM 883 O O . PHE A 1 113 ? 4.111 -12.818 -27.848 1.00 83.75 113 PHE A O 1
ATOM 890 N N . GLU A 1 114 ? 4.264 -10.903 -28.996 1.00 88.31 114 GLU A N 1
ATOM 891 C CA . GLU A 1 114 ? 5.720 -10.887 -29.031 1.00 88.31 114 GLU A C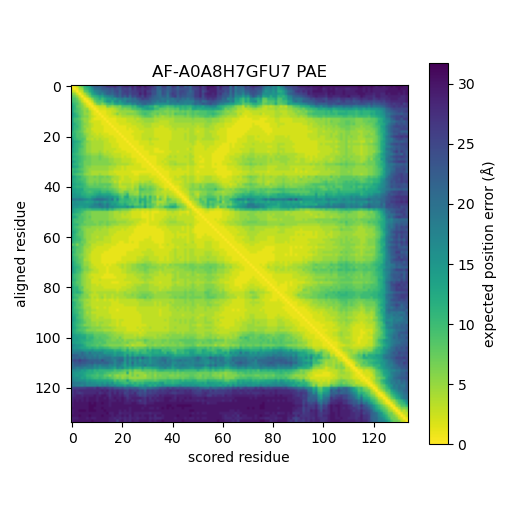A 1
ATOM 892 C C . GLU A 1 114 ? 6.274 -10.585 -27.636 1.00 88.31 114 GLU A C 1
ATOM 894 O O . GLU A 1 114 ? 6.041 -9.519 -27.066 1.00 88.31 114 GLU A O 1
ATOM 899 N N . LEU A 1 115 ? 7.014 -11.535 -27.069 1.00 89.44 115 LEU A N 1
ATOM 900 C CA . LEU A 1 115 ? 7.618 -11.396 -25.747 1.00 89.44 115 LEU A CA 1
ATOM 901 C C . LEU A 1 115 ? 8.852 -10.490 -25.801 1.00 89.44 115 LEU A C 1
ATOM 903 O O . LEU A 1 115 ? 9.704 -10.647 -26.672 1.00 89.44 115 LEU A O 1
ATOM 907 N N . ARG A 1 116 ? 9.024 -9.615 -24.800 1.00 89.56 116 ARG A N 1
ATOM 908 C CA . ARG A 1 116 ? 10.186 -8.702 -24.707 1.00 89.56 116 ARG A CA 1
ATOM 909 C C . ARG A 1 116 ? 11.538 -9.413 -24.723 1.00 89.56 116 ARG A C 1
ATOM 911 O O . ARG A 1 116 ? 12.506 -8.872 -25.234 1.00 89.56 116 ARG A O 1
ATOM 918 N N . ASN A 1 117 ? 11.602 -10.608 -24.142 1.00 90.06 117 ASN A N 1
ATOM 919 C CA . ASN A 1 117 ? 12.798 -11.444 -24.091 1.00 90.06 117 ASN A CA 1
ATOM 920 C C . ASN A 1 117 ? 12.513 -12.807 -24.738 1.00 90.06 117 ASN A C 1
ATOM 922 O O . ASN A 1 117 ? 12.733 -13.841 -24.116 1.00 90.06 117 ASN A O 1
ATOM 926 N N . ALA A 1 118 ? 11.978 -12.822 -25.964 1.00 85.00 118 ALA A N 1
ATOM 927 C CA . ALA A 1 118 ? 11.543 -14.048 -26.646 1.00 85.00 118 ALA A CA 1
ATOM 928 C C . ALA A 1 118 ? 12.639 -15.128 -26.786 1.00 85.00 118 ALA A C 1
ATOM 930 O O . ALA A 1 118 ? 12.325 -16.314 -26.810 1.00 85.00 118 ALA A O 1
ATOM 931 N N . GLY A 1 119 ? 13.919 -14.735 -26.827 1.00 85.50 119 GLY A N 1
ATOM 932 C CA . GLY A 1 119 ? 15.058 -15.664 -26.839 1.00 85.50 119 GLY A CA 1
ATOM 933 C C . GLY A 1 119 ? 15.394 -16.297 -25.479 1.00 85.50 119 GLY A C 1
ATOM 934 O O . GLY A 1 119 ? 16.224 -17.201 -25.417 1.00 85.50 119 GLY A O 1
ATOM 935 N N . VAL A 1 120 ? 14.772 -15.847 -24.384 1.00 82.00 120 VAL A N 1
ATOM 936 C CA . VAL A 1 120 ? 14.965 -16.405 -23.039 1.00 82.00 120 VAL A CA 1
ATOM 937 C C . VAL A 1 120 ? 13.937 -17.513 -22.820 1.00 82.00 120 VAL A C 1
ATOM 939 O O . VAL A 1 120 ? 12.767 -17.272 -22.523 1.00 82.00 120 VAL A O 1
ATOM 942 N N . GLN A 1 121 ? 14.384 -18.756 -22.982 1.00 66.19 121 GLN A N 1
ATOM 943 C CA . GLN A 1 121 ? 13.553 -19.942 -22.803 1.00 66.19 121 GLN A CA 1
ATOM 944 C C . GLN A 1 121 ? 13.153 -20.117 -21.328 1.00 66.19 121 GLN A C 1
ATOM 946 O O . GLN A 1 121 ? 13.943 -19.859 -20.416 1.00 66.19 121 GLN A O 1
ATOM 951 N N . ARG A 1 122 ? 11.936 -20.617 -21.067 1.00 56.78 122 ARG A N 1
ATOM 952 C CA . ARG A 1 122 ? 11.605 -21.162 -19.741 1.00 56.78 122 ARG A CA 1
ATOM 953 C C . ARG A 1 122 ? 12.583 -22.297 -19.457 1.00 56.78 122 ARG A C 1
ATOM 955 O O . ARG A 1 122 ? 12.605 -23.272 -20.202 1.00 56.78 122 ARG A O 1
ATOM 962 N N . TYR A 1 123 ? 13.354 -22.194 -18.379 1.00 52.62 123 TYR A N 1
ATOM 963 C CA . TYR A 1 123 ? 14.093 -23.338 -17.859 1.00 52.62 123 TYR A CA 1
ATOM 964 C C . TYR A 1 123 ? 13.088 -24.449 -17.527 1.00 52.62 123 TYR A C 1
ATOM 966 O O . TYR A 1 123 ? 12.365 -24.379 -16.532 1.00 52.62 123 TYR A O 1
ATOM 974 N N . VAL A 1 124 ? 12.996 -25.454 -18.396 1.00 55.22 124 VAL A N 1
ATOM 975 C CA . VAL A 1 124 ? 12.313 -26.707 -18.091 1.00 55.22 124 VAL A CA 1
ATOM 976 C C . VAL A 1 124 ? 13.300 -27.486 -17.231 1.00 55.22 124 VAL A C 1
ATOM 978 O O . VAL A 1 124 ? 14.356 -27.875 -17.727 1.00 55.22 124 VAL A O 1
ATOM 981 N N . ARG A 1 125 ? 13.008 -27.697 -15.939 1.00 43.88 125 ARG A N 1
ATOM 982 C CA . ARG A 1 125 ? 13.736 -28.717 -15.167 1.00 43.88 125 ARG A CA 1
ATOM 983 C C . ARG A 1 125 ? 13.516 -30.050 -15.885 1.00 43.88 125 ARG A C 1
ATOM 985 O O . ARG A 1 125 ? 12.440 -30.629 -15.772 1.00 43.88 125 ARG A O 1
ATOM 992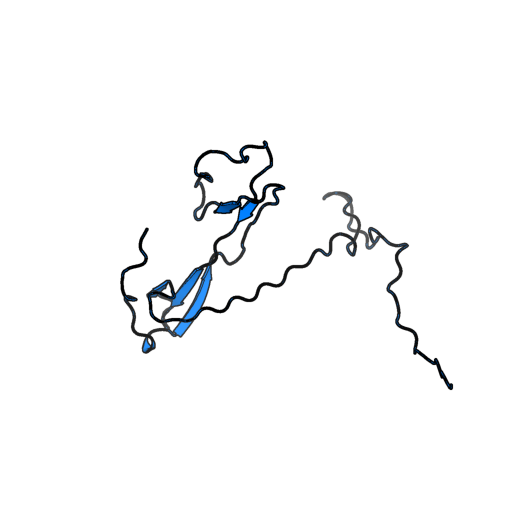 N N . G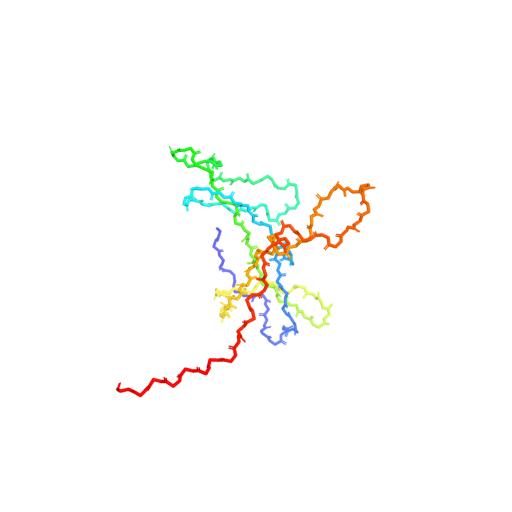LY A 1 126 ? 14.508 -30.514 -16.641 1.00 47.34 126 GLY A N 1
ATOM 993 C CA . GLY A 1 126 ? 14.574 -31.914 -17.049 1.00 47.34 126 GLY A CA 1
ATOM 994 C C . GLY A 1 126 ? 14.690 -32.807 -15.805 1.00 47.34 126 GLY A C 1
ATOM 995 O O . GLY A 1 126 ? 15.125 -32.324 -14.752 1.00 47.34 126 GLY A O 1
ATOM 996 N N . PRO A 1 127 ? 14.292 -34.088 -15.878 1.00 46.00 127 PRO A N 1
ATOM 997 C CA . PRO A 1 127 ? 14.483 -35.009 -14.767 1.00 46.00 127 PRO A CA 1
ATOM 998 C C . PRO A 1 127 ? 15.982 -35.109 -14.470 1.00 46.00 127 PRO A C 1
ATOM 1000 O O . PRO A 1 127 ? 16.783 -35.400 -15.358 1.00 46.00 127 PRO A O 1
ATOM 1003 N N . VAL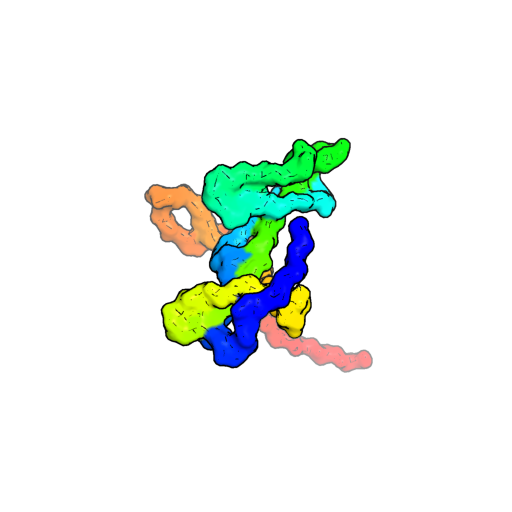 A 1 128 ? 16.374 -34.846 -13.224 1.00 49.41 128 VAL A N 1
ATOM 1004 C CA . VAL A 1 128 ? 17.744 -35.085 -12.767 1.00 49.41 128 VAL A CA 1
ATOM 1005 C C . VAL A 1 128 ? 17.916 -36.598 -12.649 1.00 49.41 128 VAL A C 1
ATOM 1007 O O . VAL A 1 128 ? 17.610 -37.184 -11.616 1.00 49.41 128 VAL A O 1
ATOM 1010 N N . ILE A 1 129 ? 18.369 -37.244 -13.723 1.00 49.38 129 ILE A N 1
ATOM 1011 C CA . ILE A 1 129 ? 18.923 -38.599 -13.662 1.00 49.38 129 ILE A CA 1
ATOM 1012 C C . ILE A 1 129 ? 20.432 -38.426 -13.509 1.00 49.38 129 ILE A C 1
ATOM 1014 O O . ILE A 1 129 ? 21.182 -38.412 -14.480 1.00 49.38 129 ILE A O 1
ATOM 1018 N N . GLY A 1 130 ? 20.857 -38.200 -12.271 1.00 37.06 130 GLY A N 1
ATOM 1019 C CA . GLY A 1 130 ? 22.259 -38.165 -11.880 1.00 37.06 130 GLY A CA 1
ATOM 1020 C C . GLY A 1 130 ? 22.469 -39.140 -10.735 1.00 37.06 130 GLY A C 1
ATOM 1021 O O . GLY A 1 130 ? 22.346 -38.762 -9.575 1.00 37.06 130 GLY A O 1
ATOM 1022 N N . LEU A 1 131 ? 22.746 -40.400 -11.073 1.00 41.16 131 LEU A N 1
ATOM 1023 C CA . LEU A 1 131 ? 23.409 -41.342 -10.174 1.00 41.16 131 LEU A CA 1
ATOM 1024 C C . LEU A 1 131 ? 24.798 -40.769 -9.868 1.00 41.16 131 LEU A C 1
ATOM 1026 O O . LEU A 1 131 ? 25.623 -40.654 -10.772 1.00 41.16 131 LEU A O 1
ATOM 1030 N N . VAL A 1 132 ? 25.056 -40.417 -8.611 1.00 33.19 132 VAL A N 1
ATOM 1031 C CA . VAL A 1 132 ? 26.424 -40.302 -8.101 1.00 33.19 132 VAL A CA 1
ATOM 1032 C C . VAL A 1 132 ? 26.596 -41.413 -7.082 1.00 33.19 132 VAL A C 1
ATOM 1034 O O . VAL A 1 132 ? 26.011 -41.394 -6.003 1.00 33.19 132 VAL A O 1
ATOM 1037 N N . GLN A 1 133 ? 27.371 -42.403 -7.498 1.00 32.81 133 GLN A N 1
ATOM 1038 C CA . GLN A 1 133 ? 27.945 -43.446 -6.675 1.00 32.81 133 GLN A CA 1
ATOM 1039 C C . GLN A 1 133 ? 29.445 -43.162 -6.657 1.00 32.81 133 GLN A C 1
ATOM 1041 O O . GLN A 1 133 ? 30.093 -43.456 -7.655 1.00 32.81 133 GLN A O 1
ATOM 1046 N N . ILE A 1 134 ? 29.940 -42.509 -5.600 1.00 47.16 134 ILE A N 1
ATOM 1047 C CA . ILE A 1 134 ? 31.044 -42.932 -4.713 1.00 47.16 134 ILE A CA 1
ATOM 1048 C C . ILE A 1 134 ? 30.937 -42.117 -3.421 1.00 47.16 134 ILE A C 1
ATOM 1050 O O . ILE A 1 134 ? 30.724 -40.889 -3.537 1.00 47.16 134 ILE A O 1
#